Protein AF-A0A0J6S495-F1 (afdb_monomer_lite)

Foldseek 3Di:
DDPPPPPDPDPLLVVLCVVLVVVVVPDPDPPVCSVVSSVVSSVVVVCVVDDDDPPPPPPPDPPDDPVVQDDPVHGDDD

pLDDT: mean 79.09, std 14.49, range [44.03, 94.88]

Secondary structure (DSSP, 8-state):
-----------HHHHHHHHHHHHHHHS---HHHHHHHHHHHHHHHHHHHSPPP---------SS-HHHHB-SS-B---

Sequence (78 aa):
MSQEDWVQEVDFVALAADVVSAYVANNSVPAADLAGLIGAVHTAFVSLGQPAAAKEAEKPVPLMPIKKTVTPDYLISL

InterPro domains:
  IPR008807 ROS/MUCR transcriptional regulator [PF05443] (12-78)

Structure (mmCIF, N/CA/C/O backbone):
data_AF-A0A0J6S495-F1
#
_entry.id   AF-A0A0J6S495-F1
#
loop_
_atom_site.group_PDB
_atom_site.id
_atom_site.type_symbol
_atom_site.label_atom_id
_atom_site.label_alt_id
_atom_site.label_comp_id
_atom_site.label_asym_id
_atom_site.label_entity_id
_atom_site.label_seq_id
_atom_site.pdbx_PDB_ins_code
_atom_site.Cartn_x
_atom_site.Cartn_y
_atom_site.Cartn_z
_atom_site.occupancy
_atom_site.B_iso_or_equiv
_atom_site.auth_seq_id
_atom_site.auth_comp_id
_atom_site.auth_asym_id
_atom_site.auth_atom_id
_atom_site.pdbx_PDB_model_num
ATOM 1 N N . MET A 1 1 ? -4.578 33.234 15.860 1.00 44.03 1 MET A N 1
ATOM 2 C CA . MET A 1 1 ? -3.623 32.889 14.790 1.00 44.03 1 MET A CA 1
ATOM 3 C C . MET A 1 1 ? -4.048 31.519 14.309 1.00 44.03 1 MET A C 1
ATOM 5 O O . MET A 1 1 ? -3.888 30.563 15.054 1.00 44.03 1 MET A O 1
ATOM 9 N N . SER A 1 2 ? -4.774 31.477 13.194 1.00 49.88 2 SER A N 1
ATOM 10 C CA . SER A 1 2 ? -5.366 30.252 12.655 1.00 49.88 2 SER A CA 1
ATOM 11 C C . SER A 1 2 ? -4.245 29.345 12.166 1.00 49.88 2 SER A C 1
ATOM 13 O O . SER A 1 2 ? -3.426 29.770 11.360 1.00 49.88 2 SER A O 1
ATOM 15 N N . GLN A 1 3 ? -4.166 28.140 12.717 1.00 56.50 3 GLN A N 1
ATOM 16 C CA . GLN A 1 3 ? -3.220 27.127 12.278 1.00 56.50 3 GLN A CA 1
ATOM 17 C C . GLN A 1 3 ? -3.751 26.573 10.953 1.00 56.50 3 GLN A C 1
ATOM 19 O O . GLN A 1 3 ? -4.729 25.831 10.928 1.00 56.50 3 GLN A O 1
ATOM 24 N N . GLU A 1 4 ? -3.183 27.030 9.844 1.00 62.16 4 GLU A N 1
ATOM 25 C CA . GLU A 1 4 ? -3.410 26.438 8.530 1.00 62.16 4 GLU A CA 1
ATOM 26 C C . GLU A 1 4 ? -2.628 25.119 8.491 1.00 62.16 4 GLU A C 1
ATOM 28 O O . GLU A 1 4 ? -1.432 25.095 8.200 1.00 62.16 4 GLU A O 1
ATOM 33 N N . ASP A 1 5 ? -3.287 24.024 8.874 1.00 58.91 5 ASP A N 1
ATOM 34 C CA . ASP A 1 5 ? -2.812 22.662 8.634 1.00 58.91 5 ASP A CA 1
ATOM 35 C C . ASP A 1 5 ? -2.781 22.429 7.117 1.00 58.91 5 ASP A C 1
ATOM 37 O O . ASP A 1 5 ? -3.786 22.091 6.488 1.00 58.91 5 ASP A O 1
ATOM 41 N N . TRP A 1 6 ? -1.623 22.666 6.502 1.00 54.31 6 TRP A N 1
ATOM 42 C CA . TRP A 1 6 ? -1.372 22.285 5.118 1.00 54.31 6 TRP A CA 1
ATOM 43 C C . TRP A 1 6 ? -1.351 20.762 5.033 1.00 54.31 6 TRP A C 1
ATOM 45 O O . TRP A 1 6 ? -0.327 20.122 5.269 1.00 54.31 6 TRP A O 1
ATOM 55 N N . VAL A 1 7 ? -2.490 20.172 4.682 1.00 60.22 7 VAL A N 1
ATOM 56 C CA . VAL A 1 7 ? -2.554 18.757 4.326 1.00 60.22 7 VAL A CA 1
ATOM 57 C C . VAL A 1 7 ? -1.861 18.603 2.973 1.00 60.22 7 VAL A C 1
ATOM 59 O O . VAL A 1 7 ? -2.428 18.915 1.928 1.00 60.22 7 VAL A O 1
ATOM 62 N N . GLN A 1 8 ? -0.599 18.175 2.987 1.00 65.62 8 GLN A N 1
ATOM 63 C CA . GLN A 1 8 ? 0.071 17.689 1.784 1.00 65.62 8 GLN A CA 1
ATOM 64 C C . GLN A 1 8 ? -0.650 16.414 1.343 1.00 65.62 8 GLN A C 1
ATOM 66 O O . GLN A 1 8 ? -0.596 15.399 2.037 1.00 65.62 8 GLN A O 1
ATOM 71 N N . GLU A 1 9 ? -1.354 16.475 0.215 1.00 75.38 9 GLU A N 1
ATOM 72 C CA . GLU A 1 9 ? -1.907 15.281 -0.416 1.00 75.38 9 GLU A CA 1
ATOM 73 C C . GLU A 1 9 ? -0.740 14.373 -0.817 1.00 75.38 9 GLU A C 1
ATOM 75 O O . GLU A 1 9 ? 0.101 14.736 -1.641 1.00 75.38 9 GLU A O 1
ATOM 80 N N . VAL A 1 10 ? -0.630 13.222 -0.154 1.00 82.69 10 VAL A N 1
ATOM 81 C CA . VAL A 1 10 ? 0.456 12.274 -0.399 1.00 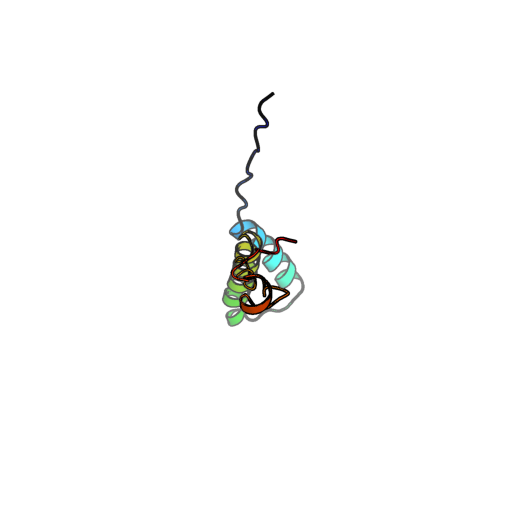82.69 10 VAL A CA 1
ATOM 82 C C . VAL A 1 10 ? 0.110 11.455 -1.637 1.00 82.69 10 VAL A C 1
ATOM 84 O O . VAL A 1 10 ? -0.816 10.646 -1.613 1.00 82.69 10 VAL A O 1
ATOM 87 N N . ASP A 1 11 ? 0.882 11.632 -2.710 1.00 90.75 11 ASP A N 1
ATOM 88 C CA . ASP A 1 11 ? 0.802 10.769 -3.889 1.00 90.75 11 ASP A CA 1
ATOM 89 C C . ASP A 1 11 ? 1.476 9.418 -3.599 1.00 90.75 11 ASP A C 1
ATOM 91 O O . ASP A 1 11 ? 2.683 9.219 -3.777 1.00 90.75 11 ASP A O 1
ATOM 95 N N . PHE A 1 12 ? 0.671 8.465 -3.129 1.00 90.69 12 PHE A N 1
ATOM 96 C CA . PHE A 1 12 ? 1.126 7.109 -2.833 1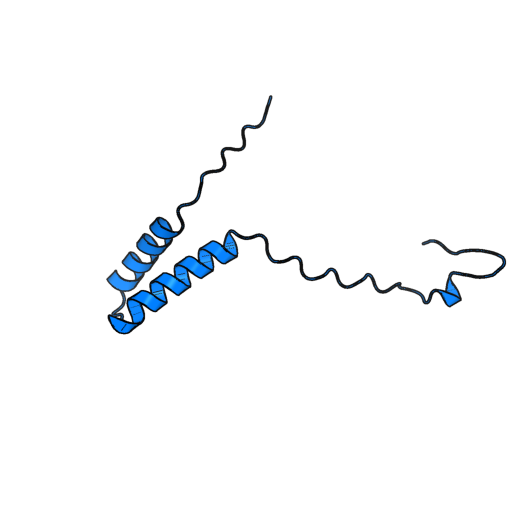.00 90.69 12 PHE A CA 1
ATOM 97 C C . PHE A 1 12 ? 1.599 6.343 -4.074 1.00 90.69 12 PHE A C 1
ATOM 99 O O . PHE A 1 12 ? 2.378 5.400 -3.933 1.00 90.69 12 PHE A O 1
ATOM 106 N N . VAL A 1 13 ? 1.168 6.731 -5.280 1.00 91.69 13 VAL A N 1
ATOM 107 C CA . VAL A 1 13 ? 1.603 6.087 -6.526 1.00 91.69 13 VAL A CA 1
ATOM 108 C C . VAL A 1 13 ? 3.044 6.472 -6.826 1.00 91.69 13 VAL A C 1
ATOM 110 O O . VAL A 1 13 ? 3.870 5.590 -7.067 1.00 91.69 13 VAL A O 1
ATOM 113 N N . ALA A 1 14 ? 3.367 7.765 -6.748 1.00 91.75 14 ALA A N 1
ATOM 114 C CA . ALA A 1 14 ? 4.734 8.248 -6.925 1.00 91.75 14 ALA A CA 1
ATOM 115 C C . ALA A 1 14 ? 5.693 7.631 -5.892 1.00 91.75 14 ALA A C 1
ATOM 117 O O . ALA A 1 14 ? 6.776 7.167 -6.249 1.00 91.75 14 ALA A O 1
ATOM 118 N N . LEU A 1 15 ? 5.268 7.543 -4.626 1.00 92.00 15 LEU A N 1
ATOM 119 C CA . LEU A 1 15 ? 6.081 6.958 -3.559 1.00 92.00 15 LEU A CA 1
ATOM 120 C C . LEU A 1 15 ? 6.305 5.449 -3.745 1.00 92.00 15 LEU A C 1
ATOM 122 O O . LEU A 1 15 ? 7.419 4.955 -3.569 1.00 92.00 15 LEU A O 1
ATOM 126 N N . ALA A 1 16 ? 5.263 4.704 -4.127 1.00 93.44 16 ALA A N 1
ATOM 127 C CA . ALA A 1 16 ? 5.391 3.280 -4.427 1.00 93.44 16 ALA A CA 1
ATOM 128 C C . ALA A 1 16 ? 6.322 3.034 -5.624 1.00 93.44 16 ALA A C 1
ATOM 130 O O . ALA A 1 16 ? 7.126 2.102 -5.586 1.00 93.44 16 ALA A O 1
ATOM 131 N N . ALA A 1 17 ? 6.253 3.877 -6.659 1.00 93.12 17 ALA A N 1
ATOM 132 C CA . ALA A 1 17 ? 7.123 3.776 -7.827 1.00 93.12 17 ALA A CA 1
ATOM 133 C C . ALA A 1 17 ? 8.603 3.981 -7.468 1.00 93.12 17 ALA A C 1
ATOM 135 O O . ALA A 1 17 ? 9.439 3.193 -7.910 1.00 93.12 17 ALA A O 1
ATOM 136 N N . ASP A 1 18 ? 8.921 4.976 -6.635 1.00 93.75 18 ASP A N 1
ATOM 137 C CA . ASP A 1 18 ? 10.290 5.237 -6.174 1.00 93.75 18 ASP A CA 1
ATOM 138 C C . ASP A 1 18 ? 10.858 4.016 -5.425 1.00 93.75 18 ASP A C 1
ATOM 140 O O . ASP A 1 18 ? 11.867 3.430 -5.829 1.00 93.75 18 ASP A O 1
ATOM 144 N N . VAL A 1 19 ? 10.119 3.512 -4.432 1.00 93.69 19 VAL A N 1
ATOM 145 C CA . VAL A 1 19 ? 10.533 2.353 -3.625 1.00 93.69 19 VAL A CA 1
ATOM 146 C C . VAL A 1 19 ? 10.718 1.092 -4.471 1.00 93.69 19 VAL A C 1
ATOM 148 O O . VAL A 1 19 ? 11.727 0.394 -4.335 1.00 93.69 19 VAL A O 1
ATOM 151 N N . VAL A 1 20 ? 9.768 0.784 -5.359 1.00 94.69 20 VAL A N 1
ATOM 152 C CA . VAL A 1 20 ? 9.868 -0.397 -6.229 1.00 94.69 20 VAL A CA 1
ATOM 153 C C . VAL A 1 20 ? 11.025 -0.248 -7.218 1.00 94.69 20 VAL A C 1
ATOM 155 O O . VAL A 1 20 ? 11.718 -1.230 -7.482 1.00 94.69 20 VAL A O 1
ATOM 158 N N . SER A 1 21 ? 11.291 0.962 -7.720 1.00 93.31 21 SER A N 1
ATOM 159 C CA . SER A 1 21 ? 12.415 1.215 -8.627 1.00 93.31 21 SER A CA 1
ATOM 160 C C . SER A 1 21 ? 13.764 0.942 -7.957 1.00 93.31 21 SER A C 1
ATOM 162 O O . SER A 1 21 ? 14.599 0.241 -8.531 1.00 93.31 21 SER A O 1
ATOM 164 N N . ALA A 1 22 ? 13.945 1.386 -6.709 1.00 94.88 22 ALA A N 1
ATOM 165 C CA . ALA A 1 22 ? 15.141 1.106 -5.922 1.00 94.88 22 ALA A CA 1
ATOM 166 C C . ALA A 1 22 ? 15.284 -0.393 -5.617 1.00 94.88 22 ALA A C 1
ATOM 168 O O . ALA A 1 22 ? 16.385 -0.944 -5.673 1.00 94.88 22 ALA A O 1
ATOM 169 N N . TYR A 1 23 ? 14.169 -1.077 -5.339 1.00 94.00 23 TYR A N 1
ATOM 170 C CA . TYR A 1 23 ? 14.176 -2.513 -5.081 1.00 94.00 23 TYR A CA 1
ATOM 171 C C . TYR A 1 23 ? 14.594 -3.309 -6.322 1.00 94.00 23 TYR A C 1
ATOM 173 O O . TYR A 1 23 ? 15.509 -4.125 -6.241 1.00 94.00 23 TYR A O 1
ATOM 181 N N . VAL A 1 24 ? 13.986 -3.052 -7.481 1.00 94.50 24 VAL A N 1
ATOM 182 C CA . VAL A 1 24 ? 14.292 -3.778 -8.728 1.00 94.50 24 VAL A CA 1
ATOM 183 C C . VAL A 1 24 ? 15.681 -3.420 -9.273 1.00 94.50 24 VAL A C 1
ATOM 185 O O . VAL A 1 24 ? 16.323 -4.256 -9.901 1.00 94.50 24 VAL A O 1
ATOM 188 N N . ALA A 1 25 ? 16.204 -2.223 -8.984 1.00 93.19 25 ALA A N 1
ATOM 189 C CA . ALA A 1 25 ? 17.569 -1.850 -9.361 1.00 93.19 25 ALA A CA 1
ATOM 190 C C . ALA A 1 25 ? 18.640 -2.765 -8.735 1.00 93.19 25 ALA A C 1
ATOM 192 O O . ALA A 1 25 ? 19.694 -2.967 -9.336 1.00 93.19 25 ALA A O 1
ATOM 193 N N . ASN A 1 26 ? 18.370 -3.334 -7.553 1.00 94.00 26 ASN A N 1
ATOM 194 C CA . ASN A 1 26 ? 19.306 -4.206 -6.839 1.00 94.00 26 ASN A CA 1
ATOM 195 C C . ASN A 1 26 ? 18.813 -5.659 -6.688 1.00 94.00 26 ASN A C 1
ATOM 197 O O . ASN A 1 26 ? 19.511 -6.485 -6.101 1.00 94.00 26 ASN A O 1
ATOM 201 N N . ASN A 1 27 ? 17.623 -5.992 -7.196 1.00 92.25 27 ASN A N 1
ATOM 202 C CA . ASN A 1 27 ? 17.024 -7.320 -7.072 1.00 92.25 27 ASN A CA 1
ATOM 203 C C . ASN A 1 27 ? 16.417 -7.762 -8.406 1.00 92.25 27 ASN A C 1
ATOM 205 O O . ASN A 1 27 ? 15.676 -7.021 -9.045 1.00 92.25 27 ASN A O 1
ATOM 209 N N . SER A 1 28 ? 16.690 -9.002 -8.815 1.00 89.50 28 SER A N 1
ATOM 210 C CA . SER A 1 28 ? 16.086 -9.563 -10.024 1.00 89.50 28 SER A CA 1
ATOM 211 C C . SER A 1 28 ? 14.664 -10.032 -9.715 1.00 89.50 28 SER A C 1
ATOM 213 O O . SER A 1 28 ? 14.473 -10.989 -8.966 1.00 89.50 28 SER A O 1
ATOM 215 N N . VAL A 1 29 ? 13.670 -9.334 -10.268 1.00 90.56 29 VAL A N 1
ATOM 216 C CA . VAL A 1 29 ? 12.244 -9.636 -10.085 1.00 90.56 29 VAL A CA 1
ATOM 217 C C . VAL A 1 29 ? 11.667 -10.137 -11.411 1.00 90.56 29 VAL A C 1
ATOM 219 O O . VAL A 1 29 ? 11.854 -9.477 -12.438 1.00 90.56 29 VAL A O 1
ATOM 222 N N . PRO A 1 30 ? 10.965 -11.283 -11.435 1.00 93.69 30 PRO A N 1
ATOM 223 C CA . PRO A 1 30 ? 10.276 -11.747 -12.632 1.00 93.69 30 PRO A CA 1
ATOM 224 C C . PRO A 1 30 ? 9.232 -10.729 -13.104 1.00 93.69 30 PRO A C 1
ATOM 226 O O . PRO A 1 30 ? 8.475 -10.181 -12.304 1.00 93.69 30 PRO A O 1
ATOM 229 N N . ALA A 1 31 ? 9.126 -10.517 -14.419 1.00 90.62 31 ALA A N 1
ATOM 230 C CA . ALA A 1 31 ? 8.165 -9.561 -14.983 1.00 90.62 31 ALA A CA 1
ATOM 231 C C . ALA A 1 31 ? 6.702 -9.880 -14.611 1.00 90.62 31 ALA A C 1
ATOM 233 O O . ALA A 1 31 ? 5.881 -8.971 -14.512 1.00 90.62 31 ALA A O 1
ATOM 234 N N . ALA A 1 32 ? 6.390 -11.157 -14.368 1.00 93.62 32 ALA A N 1
ATOM 235 C CA . ALA A 1 32 ? 5.075 -11.604 -13.915 1.00 93.62 32 ALA A CA 1
ATOM 236 C C . ALA A 1 32 ? 4.734 -11.136 -12.486 1.00 93.62 32 ALA A C 1
ATOM 238 O O . ALA A 1 32 ? 3.569 -10.869 -12.199 1.00 93.62 32 ALA A O 1
ATOM 239 N N . ASP A 1 33 ? 5.737 -10.984 -11.616 1.00 91.31 33 ASP A N 1
ATOM 240 C CA . ASP A 1 33 ? 5.549 -10.632 -10.202 1.00 91.31 33 ASP A CA 1
ATOM 241 C C . ASP A 1 33 ? 5.601 -9.116 -9.956 1.00 91.31 33 ASP A C 1
ATOM 243 O O . ASP A 1 33 ? 5.151 -8.633 -8.916 1.00 91.31 33 ASP A O 1
ATOM 247 N N . LEU A 1 34 ? 6.104 -8.340 -10.925 1.00 92.19 34 LEU A N 1
ATOM 248 C CA . LEU A 1 34 ? 6.292 -6.893 -10.793 1.00 92.19 34 LEU A CA 1
ATOM 249 C C . LEU A 1 34 ? 4.980 -6.148 -10.509 1.00 92.19 34 LEU A C 1
ATOM 251 O O . LEU A 1 34 ? 4.932 -5.291 -9.628 1.00 92.19 34 LEU A O 1
ATOM 255 N N . ALA A 1 35 ? 3.902 -6.491 -11.219 1.00 92.62 35 ALA A N 1
ATOM 256 C CA . ALA A 1 35 ? 2.598 -5.865 -11.005 1.00 92.62 35 ALA A CA 1
ATOM 257 C C . ALA A 1 35 ? 2.052 -6.154 -9.594 1.00 92.62 35 ALA A C 1
ATOM 259 O O . ALA A 1 35 ? 1.495 -5.266 -8.947 1.00 92.62 35 ALA A O 1
ATOM 260 N N . GLY A 1 36 ? 2.264 -7.378 -9.097 1.00 94.69 36 GLY A N 1
ATOM 261 C CA . GLY A 1 36 ? 1.889 -7.775 -7.740 1.00 94.69 36 GLY A CA 1
ATOM 262 C C . GLY A 1 36 ? 2.680 -7.018 -6.674 1.00 94.69 36 GLY A C 1
ATOM 263 O O . GLY A 1 36 ? 2.093 -6.538 -5.705 1.00 94.69 36 GLY A O 1
ATOM 264 N N . LEU A 1 37 ? 3.989 -6.844 -6.879 1.00 93.50 37 LEU A N 1
ATOM 265 C CA . LEU A 1 37 ? 4.856 -6.091 -5.973 1.00 93.50 37 LEU A CA 1
ATOM 266 C C . LEU A 1 37 ? 4.425 -4.622 -5.855 1.00 93.50 37 LEU A C 1
ATOM 268 O O . LEU A 1 37 ? 4.284 -4.114 -4.744 1.00 93.50 37 LEU A O 1
ATOM 272 N N . ILE A 1 38 ? 4.166 -3.958 -6.985 1.00 94.38 38 ILE A N 1
ATOM 273 C CA . ILE A 1 38 ? 3.693 -2.564 -7.006 1.00 94.38 38 ILE A CA 1
ATOM 274 C C . ILE A 1 38 ? 2.364 -2.440 -6.254 1.00 94.38 38 ILE A C 1
ATOM 276 O O . ILE A 1 38 ? 2.215 -1.561 -5.404 1.00 94.38 38 ILE A O 1
ATOM 280 N N . GLY A 1 39 ? 1.419 -3.346 -6.525 1.00 94.12 39 GLY A N 1
ATOM 281 C CA . GLY A 1 39 ? 0.126 -3.372 -5.844 1.00 94.12 39 GLY A CA 1
ATOM 282 C C . GLY A 1 39 ? 0.267 -3.539 -4.331 1.00 94.12 39 GLY A C 1
ATOM 283 O O . GLY A 1 39 ? -0.328 -2.776 -3.576 1.00 94.12 39 GLY A O 1
ATOM 284 N N . ALA A 1 40 ? 1.105 -4.476 -3.880 1.00 94.38 40 ALA A N 1
ATOM 285 C CA . ALA A 1 40 ? 1.327 -4.731 -2.459 1.00 94.38 40 ALA A CA 1
ATOM 286 C C . ALA A 1 40 ? 1.917 -3.515 -1.725 1.00 94.38 40 ALA A C 1
ATOM 288 O O . ALA A 1 40 ? 1.440 -3.159 -0.646 1.00 94.38 40 ALA A O 1
ATOM 289 N N . VAL A 1 41 ? 2.918 -2.852 -2.314 1.00 94.38 41 VAL A N 1
ATOM 290 C CA . VAL A 1 41 ? 3.550 -1.658 -1.727 1.00 94.38 41 VAL A CA 1
ATOM 291 C C . VAL A 1 41 ? 2.565 -0.491 -1.661 1.00 94.38 41 VAL A C 1
ATOM 293 O O . VAL A 1 41 ? 2.430 0.146 -0.617 1.00 94.38 41 VAL A O 1
ATOM 296 N N . HIS A 1 42 ? 1.821 -0.242 -2.740 1.00 93.94 42 HIS A N 1
ATOM 297 C CA . HIS A 1 42 ? 0.801 0.803 -2.764 1.00 93.94 42 HIS A CA 1
ATOM 298 C C . HIS A 1 42 ? -0.306 0.544 -1.728 1.00 93.94 42 HIS A C 1
ATOM 300 O O . HIS A 1 42 ? -0.659 1.440 -0.962 1.00 93.94 42 HIS A O 1
ATOM 306 N N . THR A 1 43 ? -0.821 -0.689 -1.648 1.00 92.56 43 THR A N 1
ATOM 307 C CA . THR A 1 43 ? -1.816 -1.071 -0.637 1.00 92.56 43 THR A CA 1
ATOM 308 C C . THR A 1 43 ? -1.283 -0.866 0.776 1.00 92.56 43 THR A C 1
ATOM 310 O O . THR A 1 43 ? -2.011 -0.336 1.608 1.00 92.56 43 THR A O 1
ATOM 313 N N . ALA A 1 44 ? -0.022 -1.213 1.047 1.00 91.25 44 ALA A N 1
ATOM 314 C CA . ALA A 1 44 ? 0.584 -0.985 2.355 1.00 91.25 44 ALA A CA 1
ATOM 315 C C . ALA A 1 44 ? 0.601 0.507 2.724 1.00 91.25 44 ALA A C 1
ATOM 317 O O . ALA A 1 44 ? 0.200 0.861 3.832 1.00 91.25 44 ALA A O 1
ATOM 318 N N . PHE A 1 45 ? 0.987 1.392 1.800 1.00 91.06 45 PHE A N 1
ATOM 319 C CA . PHE A 1 45 ? 0.962 2.834 2.053 1.00 91.06 45 PHE A CA 1
ATOM 320 C C . PHE A 1 45 ? -0.449 3.377 2.279 1.00 91.06 45 PHE A C 1
ATOM 322 O O . PHE A 1 45 ? -0.667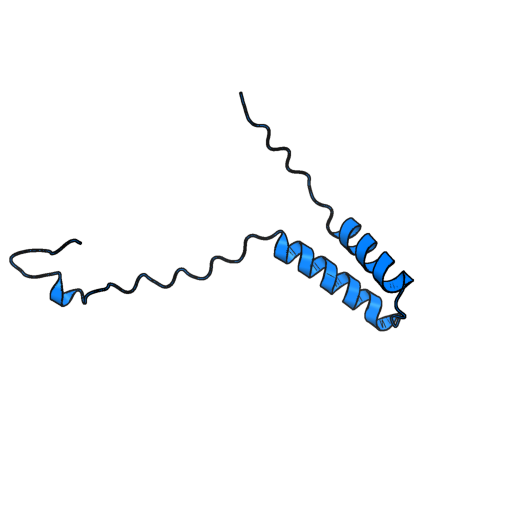 4.124 3.232 1.00 91.06 45 PHE A O 1
ATOM 329 N N . VAL A 1 46 ? -1.421 2.947 1.472 1.00 89.56 46 VAL A N 1
ATOM 330 C CA . VAL A 1 46 ? -2.828 3.330 1.654 1.00 89.56 46 VAL A CA 1
ATOM 331 C C . VAL A 1 46 ? -3.353 2.846 3.007 1.00 89.56 46 VAL A C 1
ATOM 333 O O . VAL A 1 46 ? -4.017 3.602 3.711 1.00 89.56 46 VAL A O 1
ATOM 336 N N . SER A 1 47 ? -3.029 1.614 3.410 1.00 87.38 47 SER A N 1
ATOM 337 C CA . SER A 1 47 ? -3.426 1.067 4.711 1.00 87.38 47 SER A CA 1
ATOM 338 C C . SER A 1 47 ? -2.795 1.809 5.890 1.00 87.38 47 SER A C 1
ATOM 340 O 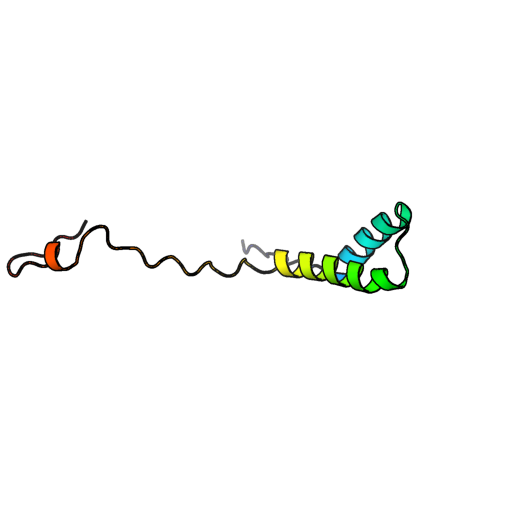O . SER A 1 47 ? -3.443 1.937 6.922 1.00 87.38 47 SER A O 1
ATOM 342 N N . LEU A 1 48 ? -1.565 2.312 5.754 1.00 85.88 48 LEU A N 1
ATOM 343 C CA . LEU A 1 48 ? -0.909 3.129 6.783 1.00 85.88 48 LEU A CA 1
ATOM 344 C C . LEU A 1 48 ? -1.476 4.554 6.856 1.00 85.88 48 LEU A C 1
ATOM 346 O O . LEU A 1 48 ? -1.524 5.136 7.937 1.00 85.88 48 LEU A O 1
ATOM 350 N N . GLY A 1 49 ? -1.887 5.116 5.715 1.00 79.69 49 GLY A N 1
ATOM 351 C CA . GLY A 1 49 ? -2.539 6.426 5.641 1.00 79.69 49 GLY A CA 1
ATOM 352 C C . GLY A 1 49 ? -3.981 6.417 6.152 1.00 79.69 49 GLY A C 1
ATOM 353 O O . GLY A 1 49 ? -4.536 7.471 6.461 1.00 79.69 49 GLY A O 1
ATOM 354 N N . GLN A 1 50 ? -4.594 5.239 6.266 1.00 78.62 50 GLN A N 1
ATOM 355 C CA . GLN A 1 50 ? -5.897 5.087 6.891 1.00 78.62 50 GLN A CA 1
ATOM 356 C C . GLN A 1 50 ? -5.741 4.956 8.410 1.00 78.62 50 GLN A C 1
ATOM 358 O O . GLN A 1 50 ? -4.903 4.182 8.881 1.00 78.62 50 GLN A O 1
ATOM 363 N N . PRO A 1 51 ? -6.558 5.668 9.208 1.00 67.19 51 PRO A N 1
ATOM 364 C CA . PRO A 1 51 ? -6.612 5.411 10.636 1.00 67.19 51 PRO A CA 1
ATOM 365 C C . PRO A 1 51 ? -6.955 3.935 10.838 1.00 67.19 51 PRO A C 1
ATOM 367 O O . PRO A 1 51 ? -7.907 3.430 10.236 1.00 67.19 51 PRO A O 1
ATOM 370 N N . ALA A 1 52 ? -6.156 3.245 11.659 1.00 68.25 52 ALA A N 1
ATOM 371 C CA . ALA A 1 52 ? -6.404 1.851 11.991 1.00 68.25 52 ALA A CA 1
ATOM 372 C C . ALA A 1 52 ? -7.874 1.705 12.390 1.00 68.25 52 ALA A C 1
ATOM 374 O O . ALA A 1 52 ? -8.350 2.464 13.242 1.00 68.25 52 ALA A O 1
ATOM 375 N N . ALA A 1 53 ? -8.587 0.771 11.749 1.00 63.06 53 ALA A N 1
ATOM 376 C CA . ALA A 1 53 ? -9.968 0.474 12.098 1.00 63.06 53 ALA A CA 1
ATOM 377 C C . ALA A 1 53 ? -10.033 0.345 13.618 1.00 63.06 53 ALA A C 1
ATOM 379 O O . ALA A 1 53 ? -9.286 -0.454 14.192 1.00 63.06 53 ALA A O 1
ATOM 380 N N . ALA A 1 54 ? -10.836 1.203 14.256 1.00 58.47 54 ALA A N 1
ATOM 381 C CA . ALA A 1 54 ? -10.973 1.213 15.699 1.00 58.47 54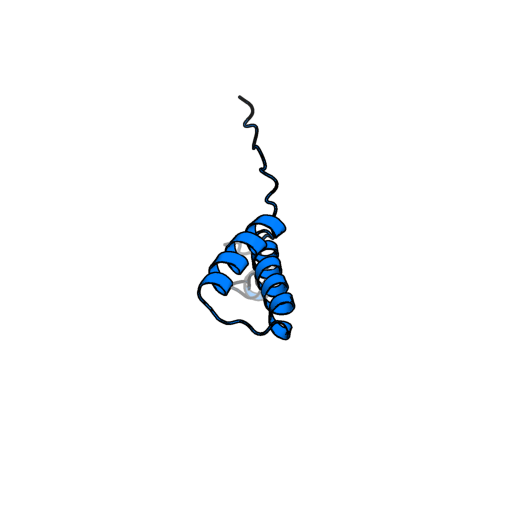 ALA A CA 1
ATOM 382 C C . ALA A 1 54 ? -11.288 -0.220 16.112 1.00 58.47 54 ALA A C 1
ATOM 384 O O . ALA A 1 54 ? -12.351 -0.742 15.777 1.00 58.47 54 ALA A O 1
ATOM 385 N N . LYS A 1 55 ? -10.317 -0.876 16.759 1.00 58.09 55 LYS A N 1
ATOM 386 C CA . LYS A 1 55 ? -10.519 -2.174 17.391 1.00 58.09 55 LYS A CA 1
ATOM 387 C C . LYS A 1 55 ? -11.771 -1.972 18.226 1.00 58.09 55 LYS A C 1
ATOM 389 O O . LYS A 1 55 ? -11.744 -1.063 19.058 1.00 58.09 55 LYS A O 1
ATOM 394 N N . GLU A 1 56 ? -12.861 -2.679 17.906 1.00 60.09 56 GLU A N 1
ATOM 395 C CA . GLU A 1 56 ? -14.130 -2.535 18.621 1.00 60.09 56 GLU A CA 1
ATOM 396 C C . GLU A 1 56 ? -13.778 -2.485 20.096 1.00 60.09 56 GLU A C 1
ATOM 398 O O . GLU A 1 56 ? -13.179 -3.433 20.608 1.00 60.09 56 GLU A O 1
ATOM 403 N N . ALA A 1 57 ? -13.988 -1.319 20.716 1.00 60.72 57 ALA A N 1
ATOM 404 C CA . ALA A 1 57 ? -13.573 -1.104 22.085 1.00 60.72 57 ALA A CA 1
ATOM 405 C C . ALA A 1 57 ? -14.212 -2.235 22.879 1.00 60.72 57 ALA A C 1
ATOM 407 O O . ALA A 1 57 ? -15.444 -2.330 22.903 1.00 60.72 57 ALA A O 1
ATOM 408 N N . GLU A 1 58 ? -13.383 -3.136 23.419 1.00 61.50 58 GLU A N 1
ATOM 409 C CA . GLU A 1 58 ? -13.861 -4.259 24.211 1.00 61.50 58 GLU A CA 1
ATOM 410 C C . GLU A 1 58 ? -14.802 -3.657 25.238 1.00 61.50 58 GLU A C 1
ATOM 412 O O . GLU A 1 58 ? -14.403 -2.798 26.030 1.00 61.50 58 GLU A O 1
ATOM 417 N N . LYS A 1 59 ? -16.086 -4.011 25.107 1.00 62.00 59 LYS A N 1
ATOM 418 C CA . LYS A 1 59 ? -17.166 -3.428 25.891 1.00 62.00 59 LYS A CA 1
ATOM 419 C C . LYS A 1 59 ? -16.694 -3.470 27.339 1.00 62.00 59 LYS A C 1
ATOM 421 O O . LYS A 1 59 ? -16.405 -4.581 27.788 1.00 62.00 59 LYS A O 1
ATOM 426 N N . PRO A 1 60 ? -16.544 -2.322 28.029 1.00 60.47 60 PRO A N 1
ATOM 427 C CA . PRO A 1 60 ? -15.916 -2.294 29.337 1.00 60.47 60 PRO A CA 1
ATOM 428 C C . PRO A 1 60 ? -16.641 -3.310 30.203 1.00 60.47 60 PRO A C 1
ATOM 430 O O . PRO A 1 60 ? -17.838 -3.176 30.468 1.00 60.47 60 PRO A O 1
ATOM 433 N N . VAL A 1 61 ? -15.940 -4.394 30.529 1.00 64.56 61 VAL A N 1
ATOM 434 C CA . VAL A 1 61 ? -16.501 -5.455 31.350 1.00 64.56 61 VAL A CA 1
ATOM 435 C C . VAL A 1 61 ? -16.686 -4.812 32.714 1.00 64.56 61 VAL A C 1
ATOM 437 O O . VAL A 1 61 ? -15.697 -4.361 33.299 1.00 64.56 61 VAL A O 1
ATOM 440 N N . PRO A 1 62 ? -17.927 -4.674 33.208 1.00 62.59 62 PRO A N 1
ATOM 441 C CA . PRO A 1 62 ? -18.130 -4.052 34.497 1.00 62.59 62 PRO A CA 1
ATOM 442 C C . PRO A 1 62 ? -17.383 -4.898 35.527 1.00 62.59 62 PRO A C 1
ATOM 444 O O . PRO A 1 62 ? -17.613 -6.104 35.626 1.00 62.59 62 PRO A O 1
ATOM 447 N N . LEU A 1 63 ? -16.488 -4.263 36.290 1.00 65.12 63 LEU A N 1
ATOM 448 C CA . LEU A 1 63 ? -15.690 -4.901 37.349 1.00 65.12 63 LEU A CA 1
ATOM 449 C C . LEU A 1 63 ? -16.564 -5.660 38.361 1.00 65.12 63 LEU A C 1
ATOM 451 O O . LEU A 1 63 ? -16.074 -6.519 39.092 1.00 65.12 63 LEU A O 1
ATOM 455 N N . MET A 1 64 ? -17.864 -5.348 38.408 1.00 63.09 64 MET A N 1
ATOM 456 C CA . MET A 1 64 ? -18.831 -5.965 39.297 1.00 63.09 64 MET A CA 1
ATOM 457 C C . MET A 1 64 ? -20.163 -6.257 38.583 1.00 63.09 64 MET A C 1
ATOM 459 O O . MET A 1 64 ? -20.656 -5.425 37.818 1.00 63.09 64 MET A O 1
ATOM 463 N N . PRO A 1 65 ? -20.804 -7.409 38.858 1.00 72.50 65 PRO A N 1
ATOM 464 C CA . PRO A 1 65 ? -22.145 -7.708 38.366 1.00 72.50 65 PRO A CA 1
ATOM 465 C C . PRO A 1 65 ? -23.168 -6.657 38.817 1.00 72.50 65 PRO A C 1
ATOM 467 O O . PRO A 1 65 ? -23.194 -6.295 39.989 1.00 72.50 65 PRO A O 1
ATOM 470 N N . ILE A 1 66 ? -24.093 -6.264 37.935 1.00 70.12 66 ILE A N 1
ATOM 471 C CA . ILE A 1 66 ? -25.160 -5.275 38.216 1.00 70.12 66 ILE A CA 1
ATOM 472 C C . ILE A 1 66 ? -25.969 -5.642 39.477 1.00 70.12 66 ILE A C 1
ATOM 474 O O . ILE A 1 66 ? -26.335 -4.789 40.276 1.00 70.12 66 ILE A O 1
ATOM 478 N N . LYS A 1 67 ? -26.175 -6.942 39.728 1.00 68.94 67 LYS A N 1
ATOM 479 C CA . LYS A 1 67 ? -26.866 -7.449 40.931 1.00 68.94 67 LYS A CA 1
ATOM 480 C C . LYS A 1 67 ? -26.160 -7.105 42.253 1.00 68.94 67 LYS A C 1
ATOM 482 O O . LYS A 1 67 ? -26.772 -7.215 43.306 1.00 68.94 67 LYS A O 1
ATOM 487 N N . LYS A 1 68 ? -24.865 -6.777 42.209 1.00 69.88 68 LYS A N 1
ATOM 488 C CA . LYS A 1 68 ? -24.046 -6.392 43.368 1.00 69.88 68 LYS A CA 1
ATOM 489 C C . LYS A 1 68 ? -23.945 -4.873 43.540 1.00 69.88 68 LYS A C 1
ATOM 491 O O . LYS A 1 68 ? -23.540 -4.445 44.612 1.00 69.88 68 LYS A O 1
ATOM 496 N N . THR A 1 69 ? -24.288 -4.081 42.521 1.00 70.94 69 THR A N 1
ATOM 497 C CA . THR A 1 69 ? -24.245 -2.609 42.568 1.00 70.94 69 THR A CA 1
ATOM 498 C C . THR A 1 69 ? -25.625 -1.978 42.746 1.00 70.94 69 THR A C 1
ATOM 500 O O . THR A 1 69 ? -25.703 -0.858 43.240 1.00 70.94 69 THR A O 1
ATOM 503 N N . VAL A 1 70 ? -26.700 -2.697 42.392 1.00 75.38 70 VAL A N 1
ATOM 504 C CA . VAL A 1 70 ? -28.099 -2.277 42.554 1.00 75.38 70 VAL A CA 1
ATOM 505 C C . VAL A 1 70 ? -28.735 -3.033 43.717 1.00 75.38 70 VAL A C 1
ATOM 507 O O . VAL A 1 70 ? -29.100 -4.202 43.585 1.00 75.38 70 VAL A O 1
ATOM 510 N N . THR A 1 71 ? -28.887 -2.357 44.853 1.00 78.25 71 THR A N 1
ATOM 511 C CA . THR A 1 71 ? -29.739 -2.813 45.959 1.00 78.25 71 THR A CA 1
ATOM 512 C C . THR A 1 71 ? -30.973 -1.905 46.058 1.00 78.25 71 THR A C 1
ATOM 514 O O . THR A 1 71 ? -30.916 -0.777 45.570 1.00 78.25 71 THR A O 1
ATOM 517 N N . PRO A 1 72 ? -32.098 -2.358 46.646 1.00 78.81 72 PRO A N 1
ATOM 518 C CA . PRO A 1 72 ? -33.308 -1.536 46.766 1.00 78.81 72 PRO A CA 1
ATOM 519 C C . PRO A 1 72 ? -33.083 -0.228 47.535 1.00 78.81 72 PRO A C 1
ATOM 521 O O . PRO A 1 72 ? -33.751 0.764 47.261 1.00 78.81 72 PRO A O 1
ATOM 524 N N . ASP A 1 73 ? -32.134 -0.239 48.473 1.00 78.12 73 ASP A N 1
ATOM 525 C CA . ASP A 1 73 ? -31.840 0.883 49.363 1.00 78.12 73 ASP A CA 1
ATOM 526 C C . ASP A 1 73 ? -30.763 1.832 48.820 1.00 78.12 73 ASP A C 1
ATOM 528 O O . ASP A 1 73 ? -30.773 3.016 49.152 1.00 78.12 73 ASP A O 1
ATOM 532 N N . TYR A 1 74 ? -29.823 1.351 47.997 1.00 74.12 74 TYR A N 1
ATOM 533 C CA . TYR A 1 74 ? -28.761 2.197 47.443 1.00 74.12 74 TYR A CA 1
ATOM 534 C C . TYR A 1 74 ? -28.094 1.626 46.182 1.00 74.12 74 TYR A C 1
ATOM 536 O O . TYR A 1 74 ? -28.014 0.411 45.963 1.00 74.12 74 TYR A O 1
ATOM 544 N N . LEU A 1 75 ? -27.566 2.548 45.368 1.00 80.12 75 LEU A N 1
ATOM 545 C CA . LEU A 1 75 ? -26.701 2.285 44.218 1.00 80.12 75 LEU A CA 1
ATOM 546 C C . LEU A 1 75 ? -25.247 2.620 44.562 1.00 80.12 75 LEU A C 1
ATOM 548 O O . LEU A 1 75 ? -24.963 3.701 45.073 1.00 80.12 75 LEU A O 1
ATOM 552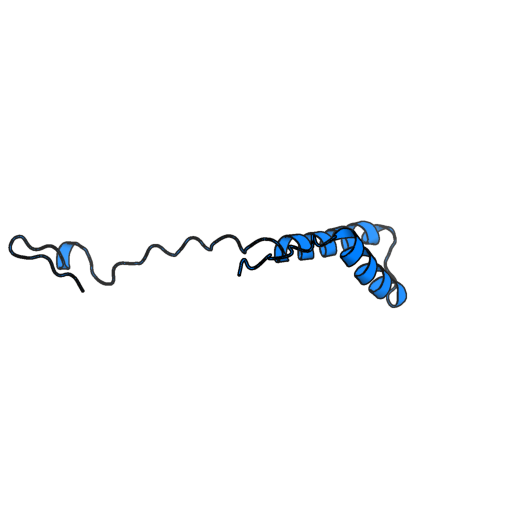 N N . ILE A 1 76 ? -24.326 1.711 44.243 1.00 68.50 76 ILE A N 1
ATOM 553 C CA . ILE A 1 76 ? -22.881 1.930 44.392 1.00 68.50 76 ILE A CA 1
ATOM 554 C C . ILE A 1 76 ? -22.322 2.426 43.050 1.00 68.50 76 ILE A C 1
ATOM 556 O O . ILE A 1 76 ? -22.347 1.679 42.071 1.00 68.50 76 ILE A O 1
ATOM 560 N N . SER A 1 77 ? -21.810 3.662 43.010 1.00 64.62 77 SER A N 1
ATOM 561 C CA . SER A 1 77 ? -21.032 4.213 41.887 1.00 64.62 77 SER A CA 1
ATOM 562 C C . SER A 1 77 ? -19.581 4.384 42.334 1.00 64.62 77 SER A C 1
ATOM 564 O O . SER A 1 77 ? -19.336 5.078 43.320 1.00 64.62 77 SER A O 1
ATOM 566 N N . LEU A 1 78 ? -18.652 3.725 41.636 1.00 62.66 78 LEU A N 1
ATOM 567 C CA . LEU A 1 78 ? -17.202 3.847 41.828 1.00 62.66 78 LEU A CA 1
ATOM 568 C C . LEU A 1 78 ? -16.609 4.804 40.794 1.00 62.66 78 LEU A C 1
ATOM 570 O O . LEU A 1 78 ? -17.101 4.769 39.643 1.00 62.66 78 LEU A O 1
#

Organism: NCBI:txid270351

Radius of gyration: 25.64 Å; chains: 1; bounding box: 53×45×64 Å